Protein AF-T2D2N8-F1 (afdb_monomer_lite)

Secondary structure (DSSP, 8-state):
-HHHHHHSSPBPHHHHHHHH---S-HHHHHHHHHHHHHTTSEEESSTTS-EEE-HHHHHHHHHHH-

pLDDT: mean 89.35, std 7.45, range [60.38, 95.06]

Foldseek 3Di:
DVCCVVVVFADALVNCCVPVVDPDDSVVVVVVVVVCVVVQQWDDPDPPGHIDGHPVVVVVVVVVVD

Radius of gyration: 11.49 Å; chains: 1; bounding box: 25×27×28 Å

Organism: Staphylococcus hyicus (NCBI:txid1284)

Sequence (66 aa):
VEDYVELGQPIGSKTILERHDVNVSPATIRNEMKLLESKNLIEKTHSSSGRKPSEAGFRLYANRLL

InterPro domains:
  IPR002571 Heat-inducible transcription repressor HrcA [PTHR34824] (1-66)
  IPR036388 Winged helix-like DNA-binding domain superfamily [G3DSA:1.10.10.10] (1-66)
  IPR036390 Winged helix DNA-binding domain superfamily [SSF46785] (2-65)

Structure (mmCIF, N/CA/C/O backbone):
data_AF-T2D2N8-F1
#
_entry.id   AF-T2D2N8-F1
#
loop_
_atom_site.group_PDB
_atom_site.id
_atom_site.type_symbol
_atom_site.label_atom_id
_atom_site.label_alt_id
_atom_site.label_comp_id
_atom_site.label_asym_id
_atom_site.label_entity_id
_atom_site.label_seq_id
_atom_site.pdbx_PDB_ins_code
_atom_site.Cartn_x
_atom_site.Cartn_y
_atom_site.Cartn_z
_atom_site.occupancy
_atom_site.B_iso_or_equiv
_atom_site.auth_seq_id
_atom_site.auth_comp_id
_atom_site.auth_asym_id
_atom_site.auth_atom_id
_atom_site.pdbx_PDB_model_num
ATOM 1 N N . VAL A 1 1 ? -2.622 -3.633 -6.609 1.00 88.44 1 VAL A N 1
ATOM 2 C CA . VAL A 1 1 ? -2.170 -3.086 -7.911 1.00 88.44 1 VAL A CA 1
ATOM 3 C C . VAL A 1 1 ? -3.363 -2.541 -8.668 1.00 88.44 1 VAL A C 1
ATOM 5 O O . VAL A 1 1 ? -3.299 -1.391 -9.068 1.00 88.44 1 VAL A O 1
ATOM 8 N N . GLU A 1 2 ? -4.456 -3.300 -8.739 1.00 91.94 2 GLU A N 1
ATOM 9 C CA . GLU A 1 2 ? -5.765 -2.887 -9.282 1.00 91.94 2 GLU A CA 1
ATOM 10 C C . GLU A 1 2 ? -6.186 -1.481 -8.855 1.00 91.94 2 GLU A C 1
ATOM 12 O O . GLU A 1 2 ? -6.241 -0.600 -9.700 1.00 91.94 2 GLU A O 1
ATOM 17 N N . ASP A 1 3 ? -6.333 -1.218 -7.552 1.00 92.19 3 ASP A N 1
ATOM 18 C CA . ASP A 1 3 ? -6.736 0.116 -7.079 1.00 92.19 3 ASP A CA 1
ATOM 19 C C . ASP A 1 3 ? -5.816 1.248 -7.555 1.00 92.19 3 ASP A C 1
ATOM 21 O O . ASP A 1 3 ? -6.278 2.354 -7.810 1.00 92.19 3 ASP A O 1
ATOM 25 N N . TYR A 1 4 ? -4.507 0.997 -7.662 1.00 91.75 4 TYR A N 1
ATOM 26 C CA . TYR A 1 4 ? -3.556 2.000 -8.145 1.00 91.75 4 TYR A CA 1
ATOM 27 C C . TYR A 1 4 ? -3.745 2.270 -9.643 1.00 91.75 4 TYR A C 1
ATOM 29 O O . TYR A 1 4 ? -3.661 3.420 -10.065 1.00 91.75 4 TYR A O 1
ATOM 37 N N . VAL A 1 5 ? -4.016 1.225 -10.429 1.00 92.06 5 VAL A N 1
ATOM 38 C CA . VAL A 1 5 ? -4.296 1.329 -11.868 1.00 92.06 5 VAL A CA 1
ATOM 39 C C . VAL A 1 5 ? -5.641 2.017 -12.110 1.00 92.06 5 VAL A C 1
ATOM 41 O O . VAL A 1 5 ? -5.728 2.876 -12.980 1.00 92.06 5 VAL A O 1
ATOM 44 N N . GLU A 1 6 ? -6.664 1.696 -11.318 1.00 92.44 6 GLU A N 1
ATOM 45 C CA . GLU A 1 6 ? -7.998 2.290 -11.443 1.00 92.44 6 GLU A CA 1
ATOM 46 C C . GLU A 1 6 ? -8.051 3.750 -10.985 1.00 92.44 6 GLU A C 1
ATOM 48 O O . GLU A 1 6 ? -8.674 4.582 -11.640 1.00 92.44 6 GLU A O 1
ATOM 53 N N . LEU A 1 7 ? -7.418 4.078 -9.854 1.00 90.25 7 LEU A N 1
ATOM 54 C CA . LEU A 1 7 ? -7.511 5.412 -9.252 1.00 90.25 7 LEU A CA 1
ATOM 55 C C . LEU A 1 7 ? -6.395 6.360 -9.708 1.00 90.25 7 LEU A C 1
ATOM 57 O O . LEU A 1 7 ? -6.478 7.559 -9.448 1.00 90.25 7 LEU A O 1
ATOM 61 N N . GLY A 1 8 ? -5.322 5.845 -10.315 1.00 90.31 8 GLY A N 1
ATOM 62 C CA . GLY A 1 8 ? -4.177 6.639 -10.772 1.00 90.31 8 GLY A CA 1
ATOM 63 C C . GLY A 1 8 ? -3.389 7.340 -9.655 1.00 90.31 8 GLY A C 1
ATOM 64 O O . GLY A 1 8 ? -2.559 8.203 -9.936 1.00 90.31 8 GLY A O 1
ATOM 65 N N . GLN A 1 9 ? -3.628 6.991 -8.387 1.00 90.25 9 GLN A N 1
ATOM 66 C CA . GLN A 1 9 ? -3.019 7.637 -7.221 1.00 90.25 9 GLN A CA 1
ATOM 67 C C . GLN A 1 9 ? -2.484 6.615 -6.207 1.00 90.25 9 GLN A C 1
ATOM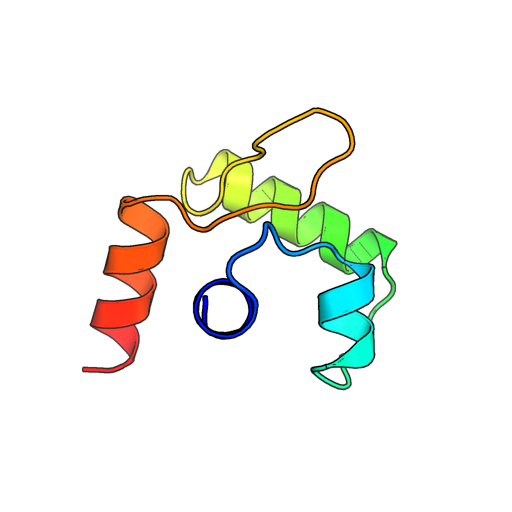 69 O O . GLN A 1 9 ? -2.988 5.493 -6.138 1.00 90.25 9 GLN A O 1
ATOM 74 N N . PRO A 1 10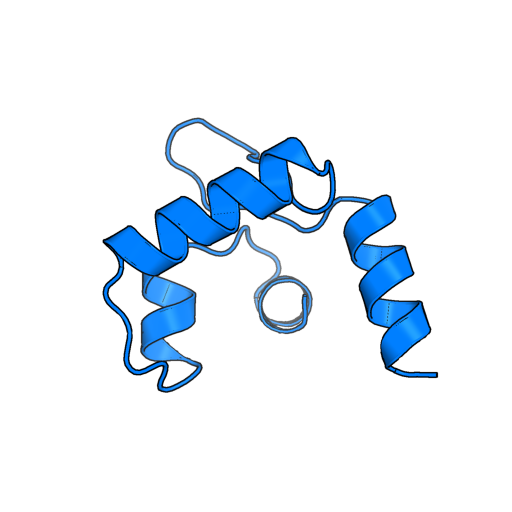 ? -1.476 6.973 -5.387 1.00 92.00 10 PRO A N 1
ATOM 75 C CA . PRO A 1 10 ? -0.958 6.095 -4.340 1.00 92.00 10 PRO A CA 1
ATOM 76 C C . PRO A 1 10 ? -2.050 5.650 -3.360 1.00 92.00 10 PRO A C 1
ATOM 78 O O . PRO A 1 10 ? -2.821 6.465 -2.855 1.00 92.00 10 PRO A O 1
ATOM 81 N N . ILE A 1 11 ? -2.068 4.360 -3.031 1.00 92.38 11 ILE A N 1
ATOM 82 C CA . ILE A 1 11 ? -3.147 3.738 -2.262 1.00 92.38 11 ILE A CA 1
ATOM 83 C C . ILE A 1 11 ? -2.799 3.706 -0.779 1.00 92.38 11 I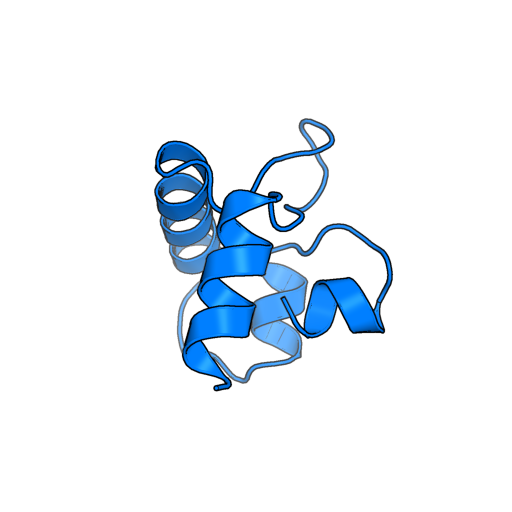LE A C 1
ATOM 85 O O . ILE A 1 11 ? -1.712 3.283 -0.381 1.00 92.38 11 ILE A O 1
ATOM 89 N N . GLY A 1 12 ? -3.717 4.195 0.052 1.00 91.00 12 GLY A N 1
ATOM 90 C CA . GLY A 1 12 ? -3.594 4.187 1.505 1.00 91.00 12 GLY A CA 1
ATOM 91 C C . GLY A 1 12 ? -4.351 3.029 2.152 1.00 91.00 12 GLY A C 1
ATOM 92 O O . GLY A 1 12 ? -5.226 2.414 1.551 1.00 91.00 12 GLY A O 1
ATOM 93 N N . SER A 1 13 ? -4.077 2.784 3.434 1.00 89.75 13 SER A N 1
ATOM 94 C CA . SER A 1 13 ? -4.771 1.742 4.203 1.00 89.75 13 SER A CA 1
ATOM 95 C C . SER A 1 13 ? -6.281 1.970 4.317 1.00 89.75 13 SER A C 1
ATOM 97 O O . SER A 1 13 ? -7.030 1.009 4.414 1.00 89.75 13 SER A O 1
ATOM 99 N N . LYS A 1 14 ? -6.725 3.236 4.323 1.00 88.69 14 LYS A N 1
ATOM 100 C CA . LYS A 1 14 ? -8.149 3.595 4.384 1.00 88.69 14 LYS A CA 1
ATOM 101 C C . LYS A 1 14 ? -8.875 3.195 3.094 1.00 88.69 14 LYS A C 1
ATOM 103 O O . LYS A 1 14 ? -9.905 2.547 3.167 1.00 88.69 14 LYS A O 1
ATOM 108 N N . THR A 1 15 ? -8.274 3.490 1.942 1.00 90.50 15 THR A N 1
ATOM 109 C CA . THR A 1 15 ? -8.788 3.101 0.621 1.00 90.50 15 THR A CA 1
ATOM 110 C C . THR A 1 15 ? -8.929 1.586 0.487 1.00 90.50 15 THR A C 1
ATOM 112 O O . THR A 1 15 ? -9.936 1.117 -0.026 1.00 90.50 15 THR A O 1
ATOM 115 N N . ILE A 1 16 ? -7.955 0.819 0.994 1.00 90.44 16 ILE A N 1
ATOM 116 C CA . ILE A 1 16 ? -8.019 -0.652 0.983 1.00 90.44 16 ILE A CA 1
ATOM 117 C C . ILE A 1 16 ? -9.187 -1.148 1.843 1.00 90.44 16 ILE A C 1
ATOM 119 O O . ILE A 1 16 ? -9.938 -2.012 1.407 1.00 90.44 16 ILE A O 1
ATOM 123 N N . LEU A 1 17 ? -9.360 -0.580 3.041 1.00 90.50 17 LEU A N 1
ATOM 124 C CA . LEU A 1 17 ? -10.453 -0.938 3.946 1.00 90.50 17 LEU A CA 1
ATOM 125 C C . LEU A 1 17 ? -11.830 -0.679 3.314 1.00 90.50 17 LEU A C 1
ATOM 127 O O . LEU A 1 17 ? -12.711 -1.522 3.397 1.00 90.50 17 LEU A O 1
ATOM 131 N N . GLU A 1 18 ? -11.998 0.480 2.673 1.00 89.19 18 GLU A N 1
ATOM 132 C CA . GLU A 1 18 ? -13.266 0.899 2.062 1.00 89.19 18 GLU A CA 1
ATOM 133 C C . GLU A 1 18 ? -13.630 0.095 0.805 1.00 89.19 18 GLU A C 1
ATOM 135 O O . GLU A 1 18 ? -14.812 -0.046 0.506 1.00 89.19 18 GLU A O 1
ATOM 140 N N . ARG A 1 19 ? -12.639 -0.413 0.057 1.00 91.00 19 ARG A N 1
ATOM 141 C CA . A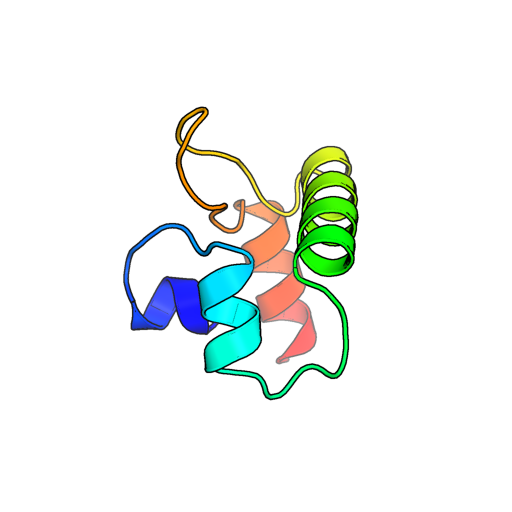RG A 1 19 ? -12.863 -1.067 -1.246 1.00 91.00 19 ARG A CA 1
ATOM 142 C C . ARG A 1 19 ? -12.831 -2.594 -1.216 1.00 91.00 19 ARG A C 1
ATOM 144 O O . ARG A 1 19 ? -13.455 -3.202 -2.076 1.00 91.00 19 ARG A O 1
ATOM 151 N N . HIS A 1 20 ? -12.121 -3.208 -0.267 1.00 87.38 20 HIS A N 1
ATOM 152 C CA . HIS A 1 20 ? -11.848 -4.658 -0.280 1.00 87.38 20 HIS A CA 1
ATOM 153 C C . HIS A 1 20 ? -12.503 -5.449 0.857 1.00 87.38 20 HIS A C 1
ATOM 155 O O . HIS A 1 20 ? -12.146 -6.606 1.048 1.00 87.38 20 HIS A O 1
ATOM 161 N N . ASP A 1 21 ? -13.416 -4.836 1.621 1.00 84.19 21 ASP A N 1
ATOM 162 C CA . ASP A 1 21 ? -14.115 -5.441 2.776 1.00 84.19 21 ASP A CA 1
ATOM 163 C C . ASP A 1 21 ? -13.203 -6.330 3.648 1.00 84.19 21 ASP A C 1
ATOM 165 O O . ASP A 1 21 ? -13.501 -7.463 4.030 1.00 84.19 21 ASP A O 1
ATOM 169 N N . VAL A 1 22 ? -11.995 -5.827 3.905 1.00 84.00 22 VAL A N 1
ATOM 170 C CA . VAL A 1 22 ? -10.976 -6.564 4.645 1.00 84.00 22 VAL A CA 1
ATOM 171 C C . VAL A 1 22 ? -11.239 -6.439 6.140 1.00 84.00 22 VAL A C 1
ATOM 173 O O . VAL A 1 22 ? -11.211 -5.347 6.704 1.00 84.00 22 VAL A O 1
ATOM 176 N N . ASN A 1 23 ? -11.417 -7.578 6.811 1.00 88.12 23 ASN A N 1
ATOM 177 C CA . ASN A 1 23 ? -11.718 -7.653 8.243 1.00 88.12 23 ASN A CA 1
ATOM 178 C C . ASN A 1 23 ? -10.464 -7.471 9.128 1.00 88.12 23 ASN A C 1
ATOM 180 O O . ASN A 1 23 ? -10.157 -8.279 10.004 1.00 88.12 23 ASN A O 1
ATOM 184 N N . VAL A 1 24 ? -9.674 -6.432 8.849 1.00 90.00 24 VAL A N 1
ATOM 185 C CA . VAL A 1 24 ? -8.453 -6.088 9.589 1.00 90.00 24 VAL A CA 1
ATOM 186 C C . VAL A 1 24 ? -8.378 -4.589 9.847 1.00 90.00 24 VAL A C 1
ATOM 188 O O . VAL A 1 24 ? -8.914 -3.770 9.107 1.00 90.00 24 VAL A O 1
ATOM 191 N N . SER A 1 25 ? -7.664 -4.202 10.903 1.00 90.38 25 SER A N 1
ATOM 192 C CA . SER A 1 25 ? -7.534 -2.789 11.251 1.00 90.38 25 SER A CA 1
ATOM 193 C C . SER A 1 25 ? -6.686 -2.012 10.226 1.00 90.38 25 SER A C 1
ATOM 195 O O . SER A 1 25 ? -5.732 -2.553 9.653 1.00 90.38 25 SER A O 1
ATOM 197 N N . PRO A 1 26 ? -6.903 -0.691 10.079 1.00 88.25 26 PRO A N 1
ATOM 198 C CA . PRO A 1 26 ? -6.011 0.165 9.300 1.00 88.25 26 PRO A CA 1
ATOM 199 C C . PRO A 1 26 ? -4.548 0.137 9.772 1.00 88.25 26 PRO A C 1
ATOM 201 O O . PRO A 1 26 ? -3.654 0.483 9.002 1.00 88.25 26 PRO A O 1
ATOM 204 N N . ALA A 1 27 ? -4.276 -0.205 11.036 1.00 90.31 27 ALA A N 1
ATOM 205 C CA . ALA A 1 27 ? -2.913 -0.357 11.546 1.00 90.31 27 ALA A CA 1
ATOM 206 C C . ALA A 1 27 ? -2.254 -1.634 11.002 1.00 90.31 27 ALA A C 1
ATOM 208 O O . ALA A 1 27 ? -1.119 -1.572 10.534 1.00 90.31 27 ALA A O 1
ATOM 209 N N . THR A 1 28 ? -2.997 -2.744 10.965 1.00 92.69 28 THR A N 1
ATOM 210 C CA . THR A 1 28 ? -2.566 -4.013 10.359 1.00 92.69 28 THR A CA 1
ATOM 211 C C . THR A 1 28 ? -2.219 -3.813 8.888 1.00 92.69 28 THR A C 1
ATOM 213 O O . THR A 1 28 ? -1.108 -4.113 8.474 1.00 92.69 28 THR A O 1
ATOM 216 N N . ILE A 1 29 ? -3.101 -3.169 8.115 1.00 92.19 29 ILE A N 1
ATOM 217 C CA . ILE A 1 29 ? -2.835 -2.880 6.696 1.00 92.19 29 ILE A CA 1
ATOM 218 C C . ILE A 1 29 ? -1.557 -2.042 6.536 1.00 92.19 29 ILE A C 1
ATOM 220 O O . ILE A 1 29 ? -0.737 -2.307 5.661 1.00 92.19 29 ILE A O 1
ATOM 224 N N . ARG A 1 30 ? -1.336 -1.034 7.392 1.00 90.94 30 ARG A N 1
ATOM 225 C CA . ARG A 1 30 ? -0.110 -0.219 7.335 1.00 90.94 30 ARG A CA 1
ATOM 226 C C . ARG A 1 30 ? 1.155 -1.022 7.638 1.00 90.94 30 ARG A C 1
ATOM 228 O O . ARG A 1 30 ? 2.185 -0.695 7.044 1.00 90.94 30 ARG A O 1
ATOM 235 N N . ASN A 1 31 ? 1.092 -2.003 8.537 1.00 92.75 31 ASN A N 1
ATOM 236 C CA . ASN A 1 31 ? 2.213 -2.888 8.859 1.00 92.75 31 ASN A CA 1
ATOM 237 C C . ASN A 1 31 ? 2.539 -3.808 7.680 1.00 92.75 31 ASN A C 1
ATOM 239 O O . ASN A 1 31 ? 3.690 -3.868 7.253 1.00 92.75 31 ASN A O 1
ATOM 243 N N . GLU A 1 32 ? 1.523 -4.400 7.066 1.00 93.62 32 GLU A N 1
ATOM 244 C CA . GLU A 1 32 ? 1.680 -5.256 5.890 1.00 93.62 32 GLU A CA 1
ATOM 245 C C . GLU A 1 32 ? 2.234 -4.467 4.707 1.00 93.62 32 GLU A C 1
ATOM 247 O O . GLU A 1 32 ? 3.157 -4.908 4.024 1.00 93.62 32 GLU A O 1
ATOM 252 N N . MET A 1 33 ? 1.760 -3.236 4.516 1.00 92.19 33 MET A N 1
ATOM 253 C CA . MET A 1 33 ? 2.335 -2.328 3.530 1.00 92.19 33 MET A CA 1
ATOM 254 C C . MET A 1 33 ? 3.811 -2.007 3.823 1.00 92.19 33 MET A C 1
ATOM 256 O O . MET A 1 33 ? 4.598 -1.941 2.887 1.00 92.19 33 MET A O 1
ATOM 260 N N . LYS A 1 34 ? 4.224 -1.841 5.089 1.00 92.75 34 LYS A N 1
ATOM 261 C CA . LYS A 1 34 ? 5.652 -1.667 5.429 1.00 92.75 34 LYS A CA 1
ATOM 262 C C . LYS A 1 34 ? 6.478 -2.912 5.090 1.00 92.75 34 LYS A C 1
ATOM 264 O O . LYS A 1 34 ? 7.614 -2.780 4.649 1.00 92.75 34 LYS A O 1
ATOM 269 N N . LEU A 1 35 ? 5.923 -4.109 5.277 1.00 94.25 35 LEU A N 1
ATOM 270 C CA . LEU A 1 35 ? 6.593 -5.359 4.906 1.00 94.25 35 LEU A CA 1
ATOM 271 C C . LEU A 1 35 ? 6.731 -5.507 3.383 1.00 94.25 35 LEU A C 1
ATOM 273 O O . LEU A 1 35 ? 7.738 -6.001 2.889 1.00 94.25 35 LEU A O 1
ATOM 277 N N . LEU A 1 36 ? 5.723 -5.091 2.619 1.00 94.19 36 LEU A N 1
ATOM 278 C CA . LEU A 1 36 ? 5.807 -5.062 1.156 1.00 94.19 36 LEU A CA 1
ATOM 279 C C . LEU A 1 36 ? 6.807 -4.007 0.665 1.00 94.19 36 LEU A C 1
ATOM 281 O O . LEU A 1 36 ? 7.497 -4.229 -0.328 1.00 94.19 36 LEU A O 1
ATOM 285 N N . GLU A 1 37 ? 6.903 -2.884 1.375 1.00 93.44 37 GLU A N 1
ATOM 286 C CA . GLU A 1 37 ? 7.871 -1.818 1.116 1.00 93.44 37 GLU A CA 1
ATOM 287 C C . GLU A 1 37 ? 9.306 -2.288 1.371 1.00 93.44 37 GLU A C 1
ATOM 289 O O . GLU A 1 37 ? 10.159 -2.120 0.506 1.00 93.44 37 GLU A O 1
ATOM 294 N N . SER A 1 38 ? 9.570 -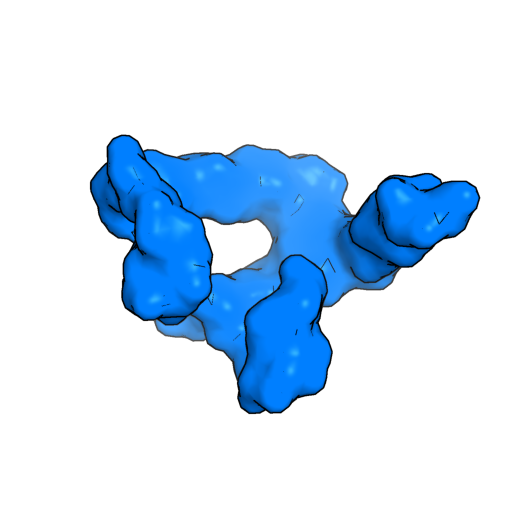2.993 2.478 1.00 94.12 38 SER A N 1
ATOM 295 C CA . SER A 1 38 ? 10.899 -3.571 2.739 1.00 94.12 38 SER A CA 1
ATOM 296 C C . SER A 1 38 ? 11.308 -4.644 1.726 1.00 94.12 38 SER A C 1
ATOM 298 O O . SER A 1 38 ? 12.495 -4.888 1.524 1.00 94.12 38 SER A O 1
ATOM 300 N N . LYS A 1 39 ? 10.331 -5.264 1.054 1.00 94.88 39 LYS A N 1
ATOM 301 C CA . LYS A 1 39 ? 10.542 -6.205 -0.055 1.00 94.88 39 LYS A CA 1
ATOM 302 C C . LYS A 1 39 ? 10.681 -5.519 -1.419 1.00 94.88 39 LYS A C 1
ATOM 304 O O . LYS A 1 39 ? 10.727 -6.218 -2.428 1.00 94.88 39 LYS A O 1
ATOM 309 N N . ASN A 1 40 ? 10.718 -4.185 -1.477 1.00 94.81 40 ASN A N 1
ATOM 310 C CA . ASN A 1 40 ? 10.730 -3.401 -2.715 1.00 94.81 40 ASN A CA 1
ATOM 311 C C . ASN A 1 40 ? 9.560 -3.726 -3.661 1.00 94.81 40 ASN A C 1
ATOM 313 O O . ASN A 1 40 ? 9.698 -3.588 -4.874 1.00 94.81 40 ASN A O 1
ATOM 317 N N . LEU A 1 41 ? 8.407 -4.167 -3.144 1.00 95.06 41 LEU A N 1
ATOM 318 C CA . LEU A 1 41 ? 7.214 -4.465 -3.954 1.00 95.06 41 LEU A CA 1
ATOM 319 C C . LEU A 1 41 ? 6.272 -3.265 -4.057 1.00 95.06 41 LEU A C 1
ATOM 321 O O . LEU A 1 41 ? 5.548 -3.111 -5.038 1.00 95.06 41 LEU A O 1
ATOM 325 N N . ILE A 1 42 ? 6.276 -2.407 -3.045 1.00 94.88 42 ILE A N 1
ATOM 326 C CA . ILE A 1 42 ? 5.563 -1.136 -3.067 1.00 94.88 42 ILE A CA 1
ATOM 327 C C . ILE A 1 42 ? 6.496 -0.042 -2.575 1.00 94.88 42 ILE A C 1
ATOM 329 O O . ILE A 1 42 ? 7.428 -0.308 -1.825 1.00 94.88 42 ILE A O 1
ATOM 333 N N . GLU A 1 43 ? 6.235 1.188 -2.974 1.00 92.75 43 GLU A N 1
ATOM 334 C CA . GLU A 1 43 ? 7.059 2.331 -2.611 1.00 92.75 43 GLU A CA 1
ATOM 335 C C . GLU A 1 43 ? 6.195 3.520 -2.210 1.00 92.75 43 GLU A C 1
ATOM 337 O O . GLU A 1 43 ? 5.068 3.712 -2.686 1.00 92.75 43 GLU A O 1
ATOM 342 N N . LYS A 1 44 ? 6.727 4.315 -1.289 1.00 87.56 44 LYS A N 1
ATOM 343 C CA . LYS A 1 44 ? 6.080 5.517 -0.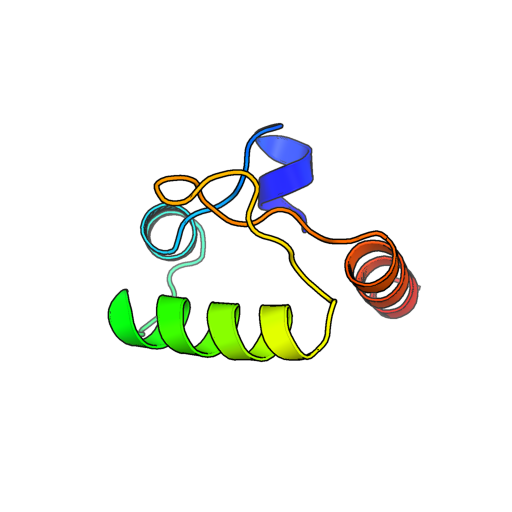784 1.00 87.56 44 LYS A CA 1
ATOM 344 C C . LYS A 1 44 ? 6.515 6.715 -1.622 1.00 87.56 44 LYS A C 1
ATOM 346 O O . LYS A 1 44 ? 7.703 6.955 -1.789 1.00 87.56 44 LYS A O 1
ATOM 351 N N . THR A 1 45 ? 5.558 7.487 -2.130 1.00 78.56 45 THR A N 1
ATOM 352 C CA . THR A 1 45 ? 5.854 8.700 -2.912 1.00 78.56 45 THR A CA 1
ATOM 353 C C . THR A 1 45 ? 6.245 9.880 -2.023 1.00 78.56 45 THR A C 1
ATOM 355 O O . THR A 1 45 ? 7.261 10.518 -2.266 1.00 78.56 45 THR A O 1
ATOM 358 N N . HIS A 1 46 ? 5.487 10.145 -0.954 1.00 78.06 46 HIS A N 1
ATOM 359 C CA . HIS A 1 46 ? 5.816 11.153 0.063 1.00 78.06 46 HIS A CA 1
ATOM 360 C C . HIS A 1 46 ? 5.419 10.685 1.462 1.00 78.06 46 HIS A C 1
ATOM 362 O O . HIS A 1 46 ? 4.619 9.766 1.618 1.00 78.06 46 HIS A O 1
ATOM 368 N N . SER A 1 47 ? 5.941 11.341 2.507 1.00 60.38 47 SER A N 1
ATOM 369 C CA . SER A 1 47 ? 5.763 10.904 3.901 1.00 60.38 47 SER A CA 1
ATOM 370 C C . SER A 1 47 ? 4.292 10.812 4.362 1.00 60.38 47 SER A C 1
ATOM 372 O O . SER A 1 47 ? 3.976 9.993 5.227 1.00 60.38 47 SER A O 1
ATOM 374 N N . SER A 1 48 ? 3.383 11.569 3.742 1.00 61.81 48 SER A N 1
ATOM 375 C CA . SER A 1 48 ? 1.932 11.547 3.994 1.00 61.81 48 SER A CA 1
ATOM 376 C C . SER A 1 48 ? 1.115 10.756 2.962 1.00 61.81 48 SER A C 1
ATOM 378 O O . SER A 1 48 ? -0.073 10.523 3.177 1.00 61.81 48 SER A O 1
ATOM 380 N N . SER A 1 49 ? 1.721 10.340 1.850 1.00 69.88 49 SER A N 1
ATOM 381 C CA . SER A 1 49 ? 1.017 9.696 0.740 1.00 69.88 49 SER A CA 1
ATOM 382 C C . SER A 1 49 ? 0.867 8.187 0.948 1.00 69.88 49 SER A C 1
ATOM 384 O O . SER A 1 49 ? 1.596 7.566 1.729 1.00 69.88 49 SER A O 1
ATOM 386 N N . GLY A 1 50 ? -0.091 7.589 0.232 1.00 86.06 50 GLY A N 1
ATOM 387 C CA . GLY A 1 50 ? -0.208 6.137 0.098 1.00 86.06 50 GLY A CA 1
ATOM 388 C C . GLY A 1 50 ? 1.033 5.497 -0.540 1.00 86.06 50 GLY A C 1
ATOM 389 O O . GLY A 1 50 ? 2.051 6.153 -0.768 1.00 86.06 50 GLY A O 1
ATOM 390 N N . ARG A 1 51 ? 0.955 4.203 -0.855 1.00 92.25 51 ARG A N 1
ATOM 391 C CA . ARG A 1 51 ? 2.007 3.515 -1.615 1.00 92.25 51 ARG A CA 1
ATOM 392 C C . ARG A 1 51 ? 1.553 3.221 -3.035 1.00 92.25 51 ARG A C 1
ATOM 394 O O . ARG A 1 51 ? 0.382 2.919 -3.264 1.00 92.25 51 ARG A O 1
ATOM 401 N N . LYS A 1 52 ? 2.491 3.279 -3.973 1.00 93.62 52 LYS A N 1
ATOM 402 C CA . LYS A 1 52 ? 2.309 2.766 -5.332 1.00 93.62 52 LYS A CA 1
ATOM 403 C C . LYS A 1 52 ? 3.078 1.449 -5.490 1.00 93.62 52 LYS A C 1
ATOM 405 O O . LYS A 1 52 ? 4.042 1.231 -4.754 1.00 93.62 52 LYS A O 1
ATOM 410 N N . PRO A 1 53 ? 2.671 0.552 -6.395 1.00 94.81 53 PRO A N 1
ATOM 411 C CA . PRO A 1 53 ? 3.473 -0.617 -6.717 1.00 94.81 53 PRO A CA 1
ATOM 412 C C . PRO A 1 53 ? 4.794 -0.178 -7.354 1.00 94.81 53 PRO A C 1
ATOM 414 O O . PRO A 1 53 ? 4.806 0.723 -8.193 1.00 94.81 53 PRO A O 1
ATOM 417 N N . SER A 1 54 ? 5.892 -0.818 -6.961 1.00 94.94 54 SER A N 1
ATOM 418 C CA . SER A 1 54 ? 7.167 -0.671 -7.661 1.00 94.94 54 SER A CA 1
ATOM 419 C C . SER A 1 54 ? 7.135 -1.458 -8.972 1.00 94.94 54 SER A C 1
ATOM 421 O O . SER A 1 54 ? 6.235 -2.266 -9.211 1.00 94.94 54 SER A O 1
ATOM 423 N N . GLU A 1 55 ? 8.167 -1.310 -9.796 1.00 94.19 55 GLU A N 1
ATOM 424 C CA . GLU A 1 55 ? 8.325 -2.132 -10.998 1.00 94.19 55 GLU A CA 1
ATOM 425 C C . GLU A 1 55 ? 8.355 -3.644 -10.677 1.00 94.19 55 GLU A C 1
ATOM 427 O O . GLU A 1 55 ? 7.736 -4.455 -11.367 1.00 94.19 55 GLU A O 1
ATOM 432 N N . ALA A 1 56 ? 9.022 -4.035 -9.583 1.00 94.44 56 ALA A N 1
ATOM 433 C CA . ALA A 1 56 ? 9.055 -5.423 -9.123 1.00 94.44 56 ALA A CA 1
ATOM 434 C C . ALA A 1 56 ? 7.685 -5.899 -8.615 1.00 94.44 56 ALA A C 1
ATOM 436 O O . ALA A 1 56 ? 7.282 -7.025 -8.906 1.00 94.44 56 ALA A O 1
ATOM 437 N N . GLY A 1 57 ? 6.945 -5.042 -7.905 1.00 94.50 57 GLY A N 1
ATOM 438 C CA . GLY A 1 57 ? 5.580 -5.337 -7.472 1.00 94.50 57 GLY A CA 1
ATOM 439 C C . GLY A 1 57 ? 4.611 -5.500 -8.637 1.00 94.50 57 GLY A C 1
ATOM 440 O O . GLY A 1 57 ? 3.801 -6.426 -8.633 1.00 94.50 57 GLY A O 1
ATOM 441 N N . PHE A 1 58 ? 4.731 -4.650 -9.660 1.00 93.44 58 PHE A N 1
ATOM 442 C CA . PHE A 1 58 ? 3.968 -4.769 -10.900 1.00 93.44 58 PHE A CA 1
ATOM 443 C C . PHE A 1 58 ? 4.255 -6.084 -11.622 1.00 93.44 58 PHE A C 1
ATOM 445 O O . PHE A 1 58 ? 3.316 -6.805 -11.954 1.00 93.44 58 PHE A O 1
ATOM 452 N N . ARG A 1 59 ? 5.535 -6.436 -11.807 1.00 93.94 59 ARG A N 1
ATOM 453 C CA . ARG A 1 59 ? 5.929 -7.719 -12.412 1.00 93.94 59 ARG A CA 1
ATOM 454 C C . ARG A 1 59 ? 5.394 -8.915 -11.631 1.00 93.94 59 ARG A C 1
ATOM 456 O O . ARG A 1 59 ? 4.846 -9.833 -12.227 1.00 93.94 59 ARG A O 1
ATOM 463 N N . LEU A 1 60 ? 5.529 -8.903 -10.303 1.00 94.06 60 LEU A N 1
ATOM 464 C CA . LEU A 1 60 ? 5.037 -9.988 -9.454 1.00 94.06 60 LEU A CA 1
ATOM 465 C C . LEU A 1 60 ? 3.519 -10.162 -9.578 1.00 94.06 60 LEU A C 1
ATOM 467 O O . LEU A 1 60 ? 3.038 -11.289 -9.624 1.00 94.06 60 LEU A O 1
ATOM 471 N N . TYR A 1 61 ? 2.776 -9.056 -9.616 1.00 93.25 61 TYR A N 1
ATOM 472 C CA . TYR A 1 61 ? 1.329 -9.082 -9.788 1.00 93.25 61 TYR A CA 1
ATOM 473 C C . TYR A 1 61 ? 0.934 -9.612 -11.173 1.00 93.25 61 TYR A C 1
ATOM 475 O O . TYR A 1 61 ? 0.129 -10.533 -11.248 1.00 93.25 61 TYR A O 1
ATOM 483 N N . ALA A 1 62 ? 1.557 -9.115 -12.247 1.00 92.62 62 ALA A N 1
ATOM 484 C CA . ALA A 1 62 ? 1.308 -9.596 -13.608 1.00 92.62 62 ALA A CA 1
ATOM 485 C C . ALA A 1 62 ? 1.599 -11.100 -13.753 1.00 92.62 62 ALA A C 1
ATOM 487 O O . ALA A 1 62 ? 0.784 -11.832 -14.301 1.00 92.62 62 ALA A O 1
ATOM 488 N N . ASN A 1 63 ? 2.705 -11.579 -13.177 1.00 92.38 63 ASN A N 1
ATOM 489 C CA . ASN A 1 63 ? 3.067 -12.999 -13.187 1.00 92.38 63 ASN A CA 1
ATOM 490 C C . ASN A 1 63 ? 2.097 -13.902 -12.410 1.00 92.38 63 ASN A C 1
ATOM 492 O O . ASN A 1 63 ? 2.151 -15.110 -12.586 1.00 92.38 63 ASN A O 1
ATOM 496 N N . ARG A 1 64 ? 1.271 -13.357 -11.507 1.00 89.00 64 ARG A N 1
ATOM 497 C CA . ARG A 1 64 ? 0.253 -14.129 -10.770 1.00 89.00 64 ARG A CA 1
ATOM 498 C C . ARG A 1 64 ? -1.106 -14.164 -11.468 1.00 89.00 64 ARG A C 1
ATOM 500 O O . ARG A 1 64 ? -1.955 -14.946 -11.055 1.00 89.00 64 ARG A O 1
ATOM 507 N N . LEU A 1 65 ? -1.328 -13.283 -12.441 1.00 80.56 65 LEU A N 1
ATOM 508 C CA . LEU A 1 65 ? -2.544 -13.251 -13.257 1.00 80.56 65 LEU A CA 1
ATOM 509 C C . LEU A 1 65 ? -2.436 -14.114 -14.523 1.00 80.56 65 LEU A C 1
ATOM 511 O O . LEU A 1 65 ? -3.455 -14.374 -15.160 1.00 80.56 65 LEU A O 1
ATOM 515 N N . LEU A 1 66 ? -1.211 -14.496 -14.892 1.00 63.44 66 LEU A N 1
ATOM 516 C CA . LEU A 1 66 ? -0.872 -15.425 -15.972 1.00 63.44 66 LEU A CA 1
ATOM 517 C C . LEU A 1 66 ? -0.799 -16.858 -15.435 1.00 63.44 66 LEU A C 1
ATOM 519 O O . LEU A 1 66 ? -1.189 -17.769 -16.196 1.00 63.44 66 LEU A O 1
#